Protein 4BHB (pdb70)

Secondary structure (DSSP, 8-state):
--EEEEE--TTSPEEEEEETTEEEEEE--TTS--GGGGGPEE-TTS-HHHHHHHHHHHTT--SS----B---S-HHHHHHHHHHTTS-TT--B-HHHHHHHTT-TT-HHHHHHHHHT-SBTTTS-GGGB--TT-----TTTHHHHHHHHHHHHHT---S-GGGG-

InterPro domains:
  IPR001497 Methylated-DNA-[protein]-cysteine S-methyltransferase, active site [PS00374] (124-130)
  IPR008332 Methylguanine DNA methyltransferase, ribonuclease-like domain [PF02870] (2-71)
  IPR014048 Methylated-DNA-[protein]-cysteine S-methyltransferase, DNA binding [PF01035] (75-154)
  IPR014048 Methylated-DNA-[protein]-cysteine S-methyltransferase, DNA binding [TIGR00589] (74-153)
  IPR014048 Methylated-DNA-[protein]-cysteine S-methyltransferase, DNA binding [cd06445] (76-154)
  IPR023546 Methylated-DNA--protein-cysteine methyltransferase [MF_00772] (6-154)
  IPR036217 Methylated DNA-protein cysteine methyltransferase, DNA binding domain [SSF46767] (73-154)
  IPR036388 Winged helix-like DNA-binding domain superfamily [G3DSA:1.10.10.10] (71-156)
  IPR036631 Methylated DNA-protein cysteine methyltransferase domain superfamily [SSF53155] (2-79)

GO terms:
  GO:0051409 response to nitrosative stress (P, IDA)
  GO:0006307 DNA alkylation repair (P, IDA)
  GO:0005886 plasma membrane (C, HDA)

B-factor: mean 35.21, std 8.62, range [18.85, 71.64]

Foldseek 3Di:
DKAWEWDQAPLAIWIFMDDAQETAAIDRCPPHDDVVVVVHHYDHCHNVQVVVQRVCLRVLNHWADDGHYDYDDDPVLVLLLVLLQVAGQLAAEELQRSCVVSPHHPCSVVSVVSLLVGRYDPNSDSLRYAHPVRQADDPPCRRVSSVSRNVSSNVRDDPDPVVVD

Organism: Mycobacterium tuberculosis (strain ATCC 25618 / H37Rv) (NCBI:txid83332)

Solvent-accessible surface area: 9613 Å² total; per-residue (Å²): 185,26,39,41,52,60,22,126,23,108,24,17,50,1,1,0,0,0,58,49,74,30,1,14,40,0,89,32,10,58,194,68,192,56,73,52,64,122,155,30,70,85,52,116,46,10,13,70,38,8,9,92,31,0,76,21,0,34,65,52,142,27,48,143,47,127,33,106,53,42,31,157,37,82,109,68,34,62,123,0,2,150,4,0,86,75,5,58,17,42,76,64,65,36,35,31,95,0,0,93,93,20,62,27,108,81,21,33,217,42,0,25,136,6,5,51,114,3,20,0,25,2,11,0,3,21,3,15,4,36,28,115,102,50,166,37,78,33,219,61,41,7,66,93,52,37,106,38,9,33,99,40,4,176,84,130,75,82,102,58,125,100,146,142,165

Nearest PDB structures (foldseek):
  4bhb-assembly1_A  TM=1.006E+00  e=3.083E-36  Mycobacterium tuberculosis H37Rv
  4wxd-assembly1_A  TM=1.005E+00  e=5.938E-35  Mycobacterium tuberculosis H37Rv
  4bhc-assembly1_A  TM=1.001E+00  e=7.839E-34  Mycobacterium tuberculosis H37Rv
  4wxc-assembly1_A  TM=9.993E-01  e=8.569E-33  Mycobacterium tuberculosis H37Rv
  4wx9-assembly1_C-4  TM=9.009E-01  e=7.314E-27  Mycobacterium tuberculosis H37Rv

Structure (mmCIF, N/CA/C/O backbone):
data_4BHB
#
_entry.id   4BHB
#
_cell.length_a   59.134
_cell.length_b   81.752
_cell.length_c   38.165
_cell.angle_alpha   90.00
_cell.angle_beta   90.00
_cell.angle_gamma   90.00
#
_symmetry.space_group_name_H-M   'P 21 21 2'
#
loop_
_entity.id
_entity.type
_entity.pdbx_description
1 polymer 'METHYLATED-DNA--PROTEIN-CYSTEINE METHYLTRANSFERASE'
2 non-polymer GLYCEROL
3 water water
#
loop_
_atom_site.group_PDB
_atom_site.id
_atom_site.type_symbol
_atom_site.label_atom_id
_atom_site.label_alt_id
_atom_site.label_comp_id
_atom_site.label_asym_id
_atom_site.label_entity_id
_atom_site.label_seq_id
_atom_site.pdbx_PDB_ins_code
_atom_site.Cartn_x
_atom_site.Cartn_y
_atom_site.Cartn_z
_atom_site.occupancy
_atom_site.B_iso_or_equiv
_atom_site.auth_seq_id
_atom_site.auth_comp_id
_atom_site.auth_asym_id
_atom_site.auth_atom_id
_atom_site.pdbx_PDB_model_num
ATOM 1 N N . MET A 1 1 ? 14.824 20.348 -4.988 1.00 56.00 1 MET A N 1
ATOM 2 C CA . MET A 1 1 ? 14.634 18.914 -4.766 1.00 59.89 1 MET A CA 1
ATOM 3 C C . MET A 1 1 ? 15.738 18.304 -3.890 1.00 58.82 1 MET A C 1
ATOM 4 O O . MET A 1 1 ? 16.915 18.627 -4.067 1.00 62.75 1 MET A O 1
ATOM 9 N N . VAL A 1 2 ? 15.353 17.435 -2.947 1.00 52.15 2 VAL A N 1
ATOM 10 C CA . VAL A 1 2 ? 16.269 16.930 -1.913 1.00 49.46 2 VAL A CA 1
ATOM 11 C C . VAL A 1 2 ? 16.012 15.470 -1.487 1.00 51.25 2 VAL A C 1
ATOM 12 O O . VAL A 1 2 ? 14.883 15.104 -1.140 1.00 52.22 2 VAL A O 1
ATOM 16 N N . HIS A 1 3 ? 17.058 14.641 -1.493 1.00 45.97 3 HIS A N 1
ATOM 17 C CA . HIS A 1 3 ? 16.969 13.305 -0.881 1.00 46.97 3 HIS A CA 1
ATOM 18 C C . HIS A 1 3 ? 17.867 13.145 0.353 1.00 42.62 3 HIS A C 1
ATOM 19 O O . HIS A 1 3 ? 18.755 13.965 0.597 1.00 41.62 3 HIS A O 1
ATOM 26 N N . TYR A 1 4 ? 17.631 12.099 1.137 1.00 40.64 4 TYR A N 1
ATOM 27 C CA . TYR A 1 4 ? 18.360 11.946 2.392 1.00 39.04 4 TYR A CA 1
ATOM 28 C C . TYR A 1 4 ? 18.725 10.514 2.748 1.00 42.91 4 TYR A C 1
ATOM 29 O O . TYR A 1 4 ? 18.104 9.560 2.284 1.00 48.04 4 TYR A O 1
ATOM 38 N N . ARG A 1 5 ? 19.741 10.384 3.592 1.00 40.04 5 ARG A N 1
ATOM 39 C CA . ARG A 1 5 ? 20.204 9.096 4.060 1.00 38.09 5 ARG A CA 1
ATOM 40 C C . ARG A 1 5 ? 20.707 9.250 5.482 1.00 35.33 5 ARG A C 1
ATOM 41 O O . ARG A 1 5 ? 21.366 10.227 5.798 1.00 36.30 5 ARG A O 1
ATOM 49 N N . THR A 1 6 ? 20.383 8.295 6.342 1.00 35.88 6 THR A N 1
ATOM 50 C CA . THR A 1 6 ? 20.813 8.346 7.726 1.00 38.07 6 THR A CA 1
ATOM 51 C C . THR A 1 6 ? 21.762 7.188 8.017 1.00 42.99 6 THR A C 1
ATOM 52 O O . THR A 1 6 ? 21.514 6.056 7.581 1.00 43.76 6 THR A O 1
ATOM 56 N N . ILE A 1 7 ? 22.855 7.471 8.732 1.00 33.50 7 ILE A N 1
ATOM 57 C CA . ILE A 1 7 ? 23.814 6.436 9.098 1.00 35.99 7 ILE A CA 1
ATOM 58 C C . ILE A 1 7 ? 24.086 6.433 10.584 1.00 37.81 7 ILE A C 1
ATOM 59 O O . ILE A 1 7 ? 23.860 7.433 11.258 1.00 35.93 7 ILE A O 1
ATOM 64 N N . ASP A 1 8 ? 24.572 5.307 11.095 1.00 37.20 8 ASP A N 1
ATOM 65 C CA . ASP A 1 8 ? 24.951 5.228 12.499 1.00 39.21 8 ASP A CA 1
ATOM 66 C C . ASP A 1 8 ? 26.294 5.919 12.712 1.00 39.56 8 ASP A C 1
ATOM 67 O O . ASP A 1 8 ? 27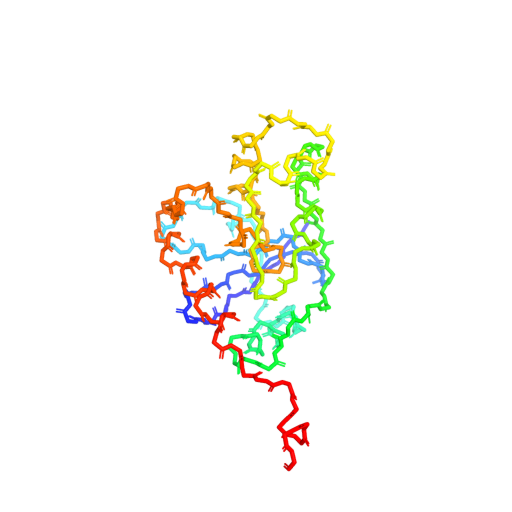.078 6.073 11.778 1.00 39.02 8 ASP A O 1
ATOM 72 N N . SER A 1 9 ? 26.548 6.352 13.939 1.00 3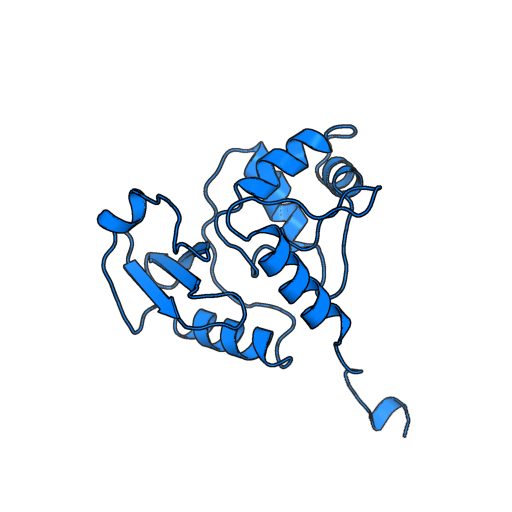7.41 9 SER A N 1
ATOM 73 C CA . SER A 1 9 ? 27.788 7.052 14.245 1.00 33.96 9 SER A CA 1
ATOM 74 C C . SER A 1 9 ? 27.954 7.103 15.745 1.00 36.55 9 SER A C 1
ATOM 75 O O . SER A 1 9 ? 26.966 7.006 16.486 1.00 41.62 9 SER A O 1
ATOM 78 N N . PRO A 1 10 ? 29.198 7.262 16.208 1.00 32.44 10 PRO A N 1
ATOM 79 C CA . PRO A 1 10 ? 29.403 7.311 17.655 1.00 35.92 10 PRO A CA 1
ATOM 80 C C . PRO A 1 10 ? 28.663 8.470 18.332 1.00 34.55 10 PRO A C 1
ATOM 81 O O . PRO A 1 10 ? 28.491 8.422 19.548 1.00 35.29 10 PRO A O 1
ATOM 85 N N . ILE A 1 11 ? 28.238 9.478 17.574 1.00 32.83 11 ILE A N 1
ATOM 86 C CA . ILE A 1 11 ? 27.574 10.641 18.164 1.00 33.85 11 ILE A CA 1
ATOM 87 C C . ILE A 1 11 ? 26.085 10.661 17.871 1.00 37.73 11 ILE A C 1
ATOM 88 O O . ILE A 1 11 ? 25.401 11.640 18.161 1.00 37.12 11 ILE A O 1
ATOM 93 N N . GLY A 1 12 ? 25.580 9.569 17.303 1.00 37.11 12 GLY A N 1
ATOM 94 C CA . GLY A 1 12 ? 24.163 9.455 17.010 1.00 34.46 12 GLY A CA 1
ATOM 95 C C . GLY A 1 12 ? 23.911 9.343 15.525 1.00 34.40 12 GLY A C 1
ATOM 96 O O . GLY A 1 12 ? 24.810 9.600 14.723 1.00 34.29 12 GLY A O 1
ATOM 97 N N . PRO A 1 13 ? 22.687 8.949 15.147 1.00 29.29 13 PRO A N 1
ATOM 98 C CA . PRO A 1 13 ? 22.308 8.886 13.734 1.00 34.14 13 PRO A CA 1
ATOM 99 C C . PRO A 1 13 ? 22.495 10.223 13.011 1.00 33.54 13 PRO A C 1
ATOM 100 O O . PRO A 1 13 ? 21.885 11.232 13.369 1.00 33.59 13 PRO A O 1
ATOM 104 N N . LEU A 1 14 ? 23.340 10.213 11.987 1.00 33.83 14 LEU A N 1
ATOM 105 C CA . LEU A 1 14 ? 23.635 11.406 11.209 1.00 33.55 14 LEU A CA 1
ATOM 106 C C . LEU A 1 14 ? 22.814 11.408 9.938 1.00 31.94 14 LEU A C 1
ATOM 107 O O . LEU A 1 14 ? 22.917 10.486 9.133 1.00 35.04 14 LEU A O 1
ATOM 112 N N . THR A 1 15 ? 22.004 12.440 9.748 1.00 29.20 15 THR A N 1
ATOM 113 C CA . THR A 1 15 ? 21.243 12.571 8.515 1.00 31.32 15 THR A CA 1
ATOM 114 C C . THR A 1 15 ? 21.970 13.430 7.489 1.00 33.54 15 THR A C 1
ATOM 115 O O . THR A 1 15 ? 22.279 14.598 7.724 1.00 33.98 15 THR A O 1
ATOM 119 N N . LEU A 1 16 ? 22.243 12.835 6.338 1.00 32.43 16 LEU A N 1
ATOM 120 C CA . LEU A 1 16 ? 22.857 13.534 5.232 1.00 30.91 16 LEU A CA 1
ATOM 121 C C . LEU A 1 16 ? 21.752 13.785 4.236 1.00 34.20 16 LEU A C 1
ATOM 122 O O . LEU A 1 16 ? 20.990 12.872 3.923 1.00 35.70 16 LEU A O 1
ATOM 127 N N . ALA A 1 17 ? 21.646 15.011 3.746 1.00 31.13 17 ALA A N 1
ATOM 128 C CA . ALA A 1 17 ? 20.607 15.328 2.777 1.00 30.75 17 ALA A CA 1
ATOM 129 C C . ALA A 1 17 ? 21.132 16.322 1.762 1.00 31.96 17 ALA A C 1
ATOM 130 O O . ALA A 1 17 ? 22.122 17.005 2.000 1.00 34.32 17 ALA A O 1
ATOM 132 N N . GLY A 1 18 ? 20.475 16.383 0.611 1.00 40.17 18 GLY A N 1
ATOM 133 C CA . GLY A 1 18 ? 20.911 17.265 -0.454 1.00 33.68 18 GLY A CA 1
ATOM 134 C C . GLY A 1 18 ? 20.355 16.841 -1.795 1.00 43.84 18 GLY A C 1
ATOM 135 O O . GLY A 1 18 ? 19.443 16.014 -1.869 1.00 42.12 18 GLY A O 1
ATOM 136 N N . HIS A 1 19 ? 20.917 17.422 -2.849 1.00 45.76 19 HIS A N 1
ATOM 137 C CA . HIS A 1 19 ? 20.509 17.158 -4.221 1.00 48.04 19 HIS A CA 1
ATOM 138 C C . HIS A 1 19 ? 21.662 16.547 -5.031 1.00 50.64 19 HIS A C 1
ATOM 139 O O . HIS A 1 19 ? 22.752 17.121 -5.133 1.00 46.94 19 HIS A O 1
ATOM 146 N N . GLY A 1 20 ? 21.418 15.375 -5.606 1.00 51.06 20 GLY A N 1
ATOM 147 C CA . GLY A 1 20 ? 22.456 14.682 -6.342 1.00 48.95 20 GLY A CA 1
ATOM 148 C C . GLY A 1 20 ? 23.560 14.203 -5.422 1.00 44.85 20 GLY A C 1
ATOM 149 O O . GLY A 1 20 ? 23.302 13.506 -4.440 1.00 45.99 20 GLY A O 1
ATOM 150 N N . SER A 1 21 ? 24.794 14.580 -5.743 1.00 42.48 21 SER A N 1
ATOM 151 C CA . SER A 1 21 ? 25.950 14.172 -4.952 1.00 45.43 21 SER A CA 1
ATOM 152 C C . SER A 1 21 ? 26.376 15.323 -4.054 1.00 45.78 21 SER A C 1
ATOM 153 O O . SER A 1 21 ? 27.381 15.233 -3.352 1.00 42.48 21 SER A O 1
ATOM 156 N N . VAL A 1 22 ? 25.597 16.400 -4.078 1.00 41.54 22 VAL A N 1
ATOM 157 C CA . VAL A 1 22 ? 25.900 17.591 -3.293 1.00 40.28 22 VAL A CA 1
ATOM 158 C C . VAL A 1 22 ? 25.135 17.634 -1.952 1.00 39.53 22 VAL A C 1
ATOM 159 O O . VAL A 1 22 ? 23.909 17.579 -1.927 1.00 41.30 22 VAL A O 1
ATOM 163 N N . LEU A 1 23 ? 25.881 17.707 -0.848 1.00 37.33 23 LEU A N 1
ATOM 164 C CA . LEU A 1 23 ? 25.316 17.832 0.492 1.00 36.51 23 LEU A CA 1
ATOM 165 C C . LEU A 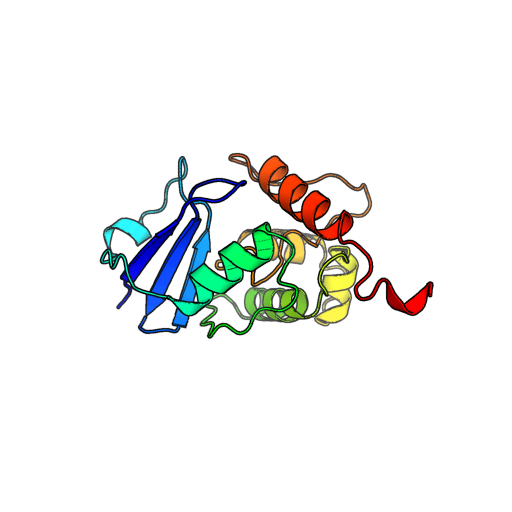1 23 ? 24.803 19.239 0.735 1.00 35.09 23 LEU A C 1
ATOM 166 O O . LEU A 1 23 ? 25.482 20.211 0.409 1.00 35.80 23 LEU A O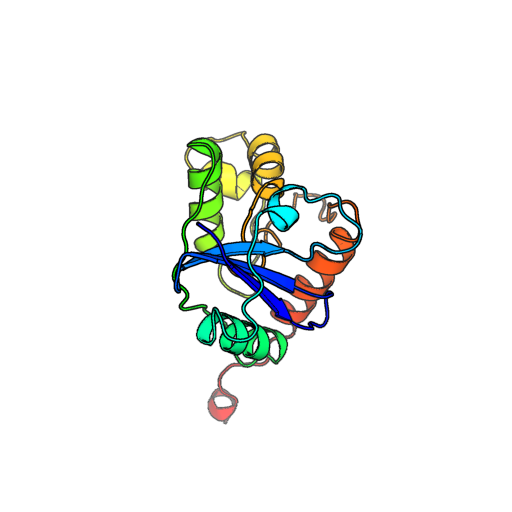 1
ATOM 171 N N . THR A 1 24 ? 23.603 19.333 1.301 1.00 35.46 24 THR A N 1
ATOM 172 C CA . THR A 1 24 ? 23.062 20.600 1.774 1.00 36.62 24 THR A CA 1
ATOM 173 C C . THR A 1 24 ? 22.966 20.571 3.293 1.00 32.35 24 THR A C 1
ATOM 174 O O . THR A 1 24 ? 22.998 21.614 3.942 1.00 34.38 24 THR A O 1
ATOM 178 N N . ASN A 1 25 ? 22.853 19.370 3.849 1.00 35.29 25 ASN A N 1
ATOM 179 C CA . ASN A 1 25 ? 22.624 19.186 5.279 1.00 30.24 25 ASN A CA 1
ATOM 180 C C . ASN A 1 25 ? 23.379 17.985 5.824 1.00 33.54 25 ASN A C 1
ATOM 181 O O . ASN A 1 25 ? 23.520 16.961 5.146 1.00 33.01 25 ASN A O 1
ATOM 186 N N . LEU A 1 26 ? 23.862 18.112 7.054 1.00 29.99 26 LEU A N 1
ATOM 187 C CA . LEU A 1 26 ? 24.411 16.987 7.802 1.00 27.53 26 LEU A CA 1
ATOM 188 C C . LEU A 1 26 ? 24.241 17.282 9.298 1.00 30.35 26 LEU A C 1
ATOM 189 O O . LEU A 1 26 ? 24.943 18.113 9.869 1.00 27.69 26 LEU A O 1
ATOM 194 N N . ARG A 1 27 ? 23.297 16.595 9.932 1.00 28.49 27 ARG A N 1
ATOM 195 C CA . ARG A 1 27 ? 23.018 16.836 11.339 1.00 30.93 27 ARG A CA 1
ATOM 196 C C . ARG A 1 27 ? 22.566 15.584 12.063 1.00 28.82 27 ARG A C 1
ATOM 197 O O . ARG A 1 27 ? 21.987 14.684 11.455 1.00 32.69 27 ARG A O 1
ATOM 205 N N . MET A 1 28 ? 22.853 15.515 13.357 1.00 30.51 28 MET A N 1
ATOM 206 C CA . MET A 1 28 ? 22.215 14.535 14.213 1.00 28.68 28 MET A CA 1
ATOM 207 C C . MET A 1 28 ? 20.817 15.077 14.521 1.00 34.32 28 MET A C 1
ATOM 208 O O . MET A 1 28 ? 20.637 15.876 15.444 1.00 36.83 28 MET A O 1
ATOM 213 N N . LEU A 1 29 ? 19.836 14.642 13.734 1.00 35.35 29 LEU A N 1
ATOM 214 C CA . LEU A 1 29 ? 18.500 15.244 13.702 1.00 31.29 29 LEU A CA 1
ATOM 215 C C . LEU A 1 29 ? 17.531 14.667 14.715 1.00 36.13 29 LEU A C 1
ATOM 216 O O . LEU A 1 29 ? 16.425 15.173 14.869 1.00 39.42 29 LEU A O 1
ATOM 221 N N . GLU A 1 30 ? 17.929 13.600 15.391 1.00 29.94 30 GLU A N 1
ATOM 222 C CA . GLU A 1 30 ? 17.003 12.868 16.247 1.00 37.84 30 GLU A CA 1
ATOM 223 C C . GLU A 1 30 ? 16.694 13.648 17.522 1.00 33.65 30 GLU A C 1
ATOM 224 O O . GLU A 1 30 ? 17.537 14.378 18.032 1.00 34.16 30 GLU A O 1
ATOM 230 N N . GLN A 1 31 ? 15.473 13.501 18.022 1.00 34.66 31 GLN A N 1
ATOM 231 C CA . GLN A 1 31 ? 15.025 14.239 19.208 1.00 28.51 31 GLN A CA 1
ATOM 232 C C . GLN A 1 31 ? 14.986 15.772 19.047 1.00 30.42 31 GLN A C 1
ATOM 233 O O . GLN A 1 31 ? 14.954 16.500 20.043 1.00 29.05 31 GLN A O 1
ATOM 239 N N . THR A 1 32 ? 14.949 16.244 17.801 1.00 27.86 32 THR A N 1
ATOM 240 C CA . THR A 1 32 ? 14.787 17.661 17.486 1.00 29.84 32 THR A CA 1
ATOM 241 C C . THR A 1 32 ? 13.645 17.838 16.495 1.00 33.33 32 THR A C 1
ATOM 242 O O . THR A 1 32 ? 13.266 16.896 15.814 1.00 35.39 32 THR A O 1
ATOM 246 N N . TYR A 1 33 ? 13.091 19.044 16.409 1.00 31.65 33 TYR A N 1
ATOM 247 C CA . TYR A 1 33 ? 12.044 19.325 15.442 1.00 32.66 33 TYR A CA 1
ATOM 248 C C . TYR A 1 33 ? 12.700 19.799 14.158 1.00 36.79 33 TYR A C 1
ATOM 249 O O . TYR A 1 33 ? 13.389 20.815 14.139 1.00 37.70 33 TYR A O 1
ATOM 258 N N . GLU A 1 34 ? 12.513 19.040 13.092 1.00 38.10 34 GLU A N 1
ATOM 259 C CA . GLU A 1 34 ? 13.073 19.402 11.802 1.00 37.76 34 GLU A CA 1
ATOM 260 C C . GLU A 1 34 ? 12.009 19.202 10.728 1.00 41.46 34 GLU A C 1
ATOM 261 O O . GLU A 1 34 ? 11.873 18.105 10.182 1.00 39.86 34 GLU A O 1
ATOM 267 N N . PRO A 1 35 ? 11.237 20.265 10.431 1.00 42.17 35 PRO A N 1
ATOM 268 C CA . PRO A 1 35 ? 10.087 20.164 9.522 1.00 40.72 35 PRO A CA 1
ATOM 269 C C . PRO A 1 35 ? 10.489 19.989 8.057 1.00 45.96 35 PRO A C 1
ATOM 270 O O . PRO A 1 35 ? 9.690 19.503 7.255 1.00 48.57 35 PRO A O 1
ATOM 274 N N . SER A 1 36 ? 11.708 20.380 7.710 1.00 42.27 36 SER A N 1
ATOM 275 C CA . SER A 1 36 ? 12.194 20.163 6.356 1.00 44.88 36 SER A CA 1
ATOM 276 C C . SER A 1 36 ? 12.184 18.678 5.987 1.00 46.32 36 SER A C 1
ATOM 277 O O . SER A 1 36 ? 11.830 18.322 4.868 1.00 50.72 36 SER A O 1
ATOM 280 N N . ARG A 1 37 ? 12.554 17.821 6.936 1.00 44.27 37 ARG A N 1
ATOM 281 C CA . ARG A 1 37 ? 12.761 16.399 6.656 1.00 47.51 37 ARG A CA 1
ATOM 282 C C . ARG A 1 37 ? 11.523 15.688 6.097 1.00 52.26 37 ARG A C 1
ATOM 283 O O . ARG A 1 37 ? 11.641 14.649 5.453 1.00 52.52 37 ARG A O 1
ATOM 291 N N . THR A 1 38 ? 10.342 16.252 6.330 1.00 54.53 38 THR A N 1
ATOM 292 C CA . THR A 1 38 ? 9.103 15.646 5.839 1.00 54.39 38 THR A CA 1
ATOM 293 C C . THR A 1 38 ? 8.962 15.838 4.326 1.00 54.28 38 THR A C 1
ATOM 294 O O . THR A 1 38 ? 8.292 15.057 3.646 1.00 57.70 38 THR A O 1
ATOM 298 N N . HIS A 1 39 ? 9.607 16.879 3.808 1.00 56.71 39 HIS A N 1
ATOM 299 C CA . HIS A 1 39 ? 9.659 17.145 2.371 1.00 54.18 39 HIS A CA 1
ATOM 300 C C . HIS A 1 39 ? 10.763 16.382 1.626 1.00 55.42 39 HIS A C 1
ATOM 301 O O . HIS A 1 39 ? 10.934 16.577 0.423 1.00 55.03 39 HIS A O 1
ATOM 308 N N . TRP A 1 40 ? 11.512 15.532 2.333 1.00 51.18 40 TRP A N 1
ATOM 309 C CA . TRP A 1 40 ? 12.691 14.864 1.761 1.00 49.19 40 TRP A CA 1
ATOM 310 C C . TRP A 1 40 ? 12.438 13.398 1.376 1.00 48.85 40 TRP A C 1
ATOM 311 O O . TRP A 1 40 ? 11.740 12.679 2.097 1.00 48.49 40 TRP A O 1
ATOM 322 N N . THR A 1 41 ? 13.042 12.956 0.267 1.00 47.12 41 THR A N 1
ATOM 323 C CA . THR A 1 41 ? 12.961 11.558 -0.198 1.00 44.88 41 THR A CA 1
ATOM 324 C C . THR A 1 41 ? 14.076 10.660 0.349 1.00 47.49 41 THR A C 1
ATOM 325 O O . THR A 1 41 ? 15.246 10.960 0.159 1.00 45.62 41 THR A O 1
ATOM 329 N N . PRO A 1 42 ? 13.724 9.537 1.004 1.00 40.83 42 PRO A N 1
ATOM 330 C CA . PRO A 1 42 ? 14.790 8.646 1.477 1.00 44.80 42 PRO A CA 1
ATOM 331 C C . PRO A 1 42 ? 15.474 7.953 0.299 1.00 47.11 42 PRO A C 1
ATOM 332 O O . PRO A 1 42 ? 14.806 7.620 -0.678 1.00 49.94 42 PRO A O 1
ATOM 336 N N . ASP A 1 43 ? 16.786 7.748 0.402 1.00 48.25 43 ASP A N 1
ATOM 337 C CA . ASP A 1 43 ? 17.601 7.189 -0.676 1.00 45.32 43 ASP A CA 1
ATOM 338 C C . ASP A 1 43 ? 18.802 6.495 -0.046 1.00 48.50 43 ASP A C 1
ATOM 339 O O . ASP A 1 43 ? 19.885 7.083 0.024 1.00 50.71 43 ASP A O 1
ATOM 344 N N . PRO A 1 44 ? 18.626 5.237 0.397 1.00 49.51 44 PRO A N 1
ATOM 345 C CA . PRO A 1 44 ? 19.618 4.511 1.210 1.00 45.71 44 PRO A CA 1
ATOM 346 C C . PRO A 1 44 ? 20.997 4.364 0.569 1.00 45.07 44 PRO A C 1
ATOM 347 O O . PRO A 1 44 ? 21.886 3.773 1.183 1.00 45.97 44 PRO A O 1
ATOM 351 N N . GLY A 1 45 ? 21.174 4.901 -0.633 1.00 44.60 45 GLY A N 1
ATOM 352 C CA . GLY A 1 45 ? 22.437 4.788 -1.332 1.00 45.33 45 GLY A CA 1
ATOM 353 C C . GLY A 1 45 ? 22.980 6.113 -1.832 1.00 46.32 45 GLY A C 1
ATOM 354 O O . GLY A 1 45 ? 23.974 6.152 -2.564 1.00 45.76 45 GLY A O 1
ATOM 355 N N . ALA A 1 46 ? 22.335 7.205 -1.440 1.00 44.75 46 ALA A N 1
ATOM 356 C CA . ALA A 1 46 ? 22.827 8.530 -1.795 1.00 41.79 46 ALA A CA 1
ATOM 357 C C . ALA A 1 46 ? 24.094 8.845 -1.001 1.00 38.07 46 ALA A C 1
ATOM 358 O O . ALA A 1 46 ? 24.343 8.243 0.051 1.00 41.75 46 ALA A O 1
ATOM 360 N N . PHE A 1 47 ? 24.885 9.775 -1.527 1.00 35.08 47 PHE A N 1
ATOM 361 C CA . PHE A 1 47 ? 26.086 10.271 -0.860 1.00 38.75 47 PHE A CA 1
ATOM 362 C C . PHE A 1 47 ? 26.986 9.133 -0.412 1.00 42.68 47 PHE A C 1
ATOM 363 O O . PHE A 1 47 ? 27.337 9.039 0.762 1.00 40.81 47 PHE A O 1
ATOM 371 N N . SER A 1 48 ? 27.340 8.267 -1.358 1.00 40.71 48 SER A N 1
ATOM 372 C CA . SER A 1 48 ? 28.201 7.120 -1.092 1.00 43.05 48 SER A CA 1
ATOM 373 C C . SER A 1 48 ? 29.563 7.542 -0.567 1.00 38.49 48 SER A C 1
ATOM 374 O O . SER A 1 48 ? 30.112 6.923 0.350 1.00 41.07 48 SER A O 1
ATOM 377 N N . GLY A 1 49 ? 30.111 8.595 -1.158 1.00 40.15 49 GLY A N 1
ATOM 378 C CA . GLY A 1 49 ? 31.432 9.063 -0.789 1.00 41.81 49 GLY A CA 1
ATOM 379 C C . GLY A 1 49 ? 31.444 9.653 0.605 1.00 42.80 49 GLY A C 1
ATOM 380 O O . GLY A 1 49 ? 32.260 9.262 1.446 1.00 42.24 49 GLY A O 1
ATOM 381 N N . ALA A 1 50 ? 30.527 10.587 0.848 1.00 38.07 50 ALA A N 1
ATOM 382 C CA . ALA A 1 50 ? 30.439 11.261 2.132 1.00 37.59 50 ALA A CA 1
ATOM 383 C C . ALA A 1 50 ? 30.284 10.271 3.278 1.00 37.65 50 ALA A C 1
ATOM 384 O O . ALA A 1 50 ? 30.883 10.453 4.329 1.00 37.34 50 ALA A O 1
ATOM 386 N N . VAL A 1 51 ? 29.503 9.215 3.076 1.00 34.02 51 VAL A N 1
ATOM 387 C CA . VAL A 1 51 ? 29.322 8.204 4.112 1.00 36.06 51 VAL A CA 1
ATOM 388 C C . VAL A 1 51 ? 30.625 7.456 4.388 1.00 35.94 51 VAL A C 1
ATOM 389 O O . VAL A 1 51 ? 30.935 7.122 5.537 1.00 33.75 51 VAL A O 1
ATOM 393 N N . ASP A 1 52 ? 31.389 7.187 3.333 1.00 39.17 52 ASP A N 1
ATOM 394 C CA . ASP A 1 52 ? 32.651 6.462 3.490 1.00 38.70 52 ASP A CA 1
ATOM 395 C C . ASP A 1 52 ? 33.635 7.323 4.236 1.00 33.59 52 ASP A C 1
ATOM 396 O O . ASP A 1 52 ? 34.345 6.847 5.117 1.00 34.04 52 ASP A O 1
ATOM 401 N N . GLN A 1 53 ? 33.682 8.592 3.854 1.00 33.98 53 GLN A N 1
ATOM 402 C CA . GLN A 1 53 ? 34.586 9.535 4.492 1.00 34.50 53 GLN A CA 1
ATOM 403 C C . GLN A 1 53 ? 34.210 9.760 5.955 1.00 35.39 53 GLN A C 1
ATOM 404 O O . GLN A 1 53 ? 35.093 9.882 6.818 1.00 35.08 53 GLN A O 1
ATOM 410 N N . LEU A 1 54 ? 32.908 9.798 6.240 1.00 36.80 54 LEU A N 1
ATOM 411 C CA . LEU A 1 54 ? 32.448 9.987 7.614 1.00 29.59 54 LEU A CA 1
ATOM 412 C C . LEU A 1 54 ? 32.847 8.785 8.433 1.00 35.89 54 LEU A C 1
ATOM 413 O O . LEU A 1 54 ? 33.383 8.920 9.528 1.00 32.92 54 LEU A O 1
ATOM 418 N N . ASN A 1 55 ? 32.596 7.598 7.889 1.00 34.50 55 ASN A N 1
ATOM 419 C CA . ASN A 1 55 ? 33.012 6.371 8.549 1.00 34.10 55 ASN A CA 1
ATOM 420 C C . ASN A 1 55 ? 34.514 6.337 8.812 1.00 29.46 55 ASN A C 1
ATOM 421 O O . ASN A 1 55 ? 34.960 5.870 9.861 1.00 35.44 55 ASN A O 1
ATOM 426 N N . ALA A 1 56 ? 35.285 6.850 7.861 1.00 32.36 56 ALA A N 1
ATOM 427 C CA . ALA A 1 56 ? 36.743 6.850 7.971 1.00 34.67 56 ALA A CA 1
ATOM 428 C C . ALA A 1 56 ? 37.192 7.864 9.007 1.00 34.15 56 ALA A C 1
ATOM 429 O O . ALA A 1 56 ? 38.103 7.611 9.788 1.00 34.28 56 ALA A O 1
ATOM 431 N N . TYR A 1 57 ? 36.543 9.022 8.987 1.00 36.05 57 TYR A N 1
ATOM 432 C CA . TYR A 1 57 ? 36.753 10.056 9.993 1.00 30.83 57 TYR A CA 1
ATOM 433 C C . TYR A 1 57 ? 36.620 9.466 11.393 1.00 30.88 57 TYR A C 1
ATOM 434 O O . TYR A 1 57 ? 37.548 9.527 12.188 1.00 30.64 57 TYR A O 1
ATOM 443 N N . PHE A 1 58 ? 35.479 8.853 11.684 1.00 32.07 58 PHE A N 1
ATOM 444 C CA . PHE A 1 58 ? 35.252 8.300 13.014 1.00 31.93 58 PHE A CA 1
ATOM 445 C C . PHE A 1 58 ? 36.217 7.174 13.377 1.00 36.34 58 PHE A C 1
ATOM 446 O O . PHE A 1 58 ? 36.447 6.904 14.556 1.00 31.26 58 PHE A O 1
ATOM 454 N N . ALA A 1 59 ? 36.788 6.537 12.357 1.00 32.12 59 ALA A N 1
ATOM 455 C CA . ALA A 1 59 ? 37.755 5.458 12.564 1.00 39.06 59 ALA A CA 1
ATOM 456 C C . ALA A 1 59 ? 39.215 5.940 12.642 1.00 42.94 59 ALA A C 1
ATOM 457 O O . ALA A 1 59 ? 40.136 5.127 12.727 1.00 43.56 59 ALA A O 1
ATOM 459 N N . GLY A 1 60 ? 39.427 7.254 12.620 1.00 39.45 60 GLY A N 1
ATOM 460 C CA . GLY A 1 60 ? 40.774 7.802 12.704 1.00 37.14 60 GLY A CA 1
ATOM 461 C C . GLY A 1 60 ? 41.520 7.848 11.381 1.00 37.08 60 GLY A C 1
ATOM 462 O O . GLY A 1 60 ? 42.611 8.402 11.295 1.00 40.91 60 GLY A O 1
ATOM 463 N N . GLU A 1 61 ? 40.926 7.274 10.339 1.00 41.66 61 GLU A N 1
ATOM 464 C CA . GLU A 1 61 ? 41.620 7.068 9.067 1.00 39.93 61 GLU A CA 1
ATOM 465 C C . GLU A 1 61 ? 41.442 8.225 8.096 1.00 43.81 61 GLU A C 1
ATOM 466 O O . GLU A 1 61 ? 41.937 8.174 6.966 1.00 42.67 61 GLU A O 1
ATOM 472 N N . LEU A 1 62 ? 40.715 9.259 8.512 1.00 36.65 62 LEU A N 1
ATOM 473 C CA . LEU A 1 62 ? 40.492 10.399 7.634 1.00 31.01 62 LEU A CA 1
ATOM 474 C C . LEU A 1 62 ? 40.630 11.729 8.372 1.00 35.76 62 LEU A C 1
ATOM 475 O O . LEU A 1 62 ? 40.222 11.867 9.526 1.00 33.72 62 LEU A O 1
ATOM 480 N N . THR A 1 63 ? 41.201 12.707 7.685 1.00 35.48 63 THR A N 1
ATOM 481 C CA . THR A 1 63 ? 41.529 13.973 8.306 1.00 28.38 63 THR A CA 1
ATOM 482 C C . THR A 1 63 ? 41.042 15.147 7.476 1.00 34.59 63 THR A C 1
ATOM 483 O O . THR A 1 63 ? 40.711 16.200 8.023 1.00 38.79 63 THR A O 1
ATOM 487 N N . GLU A 1 64 ? 40.978 14.959 6.160 1.00 31.60 64 GLU A N 1
ATOM 488 C CA . GLU A 1 64 ? 40.480 15.983 5.246 1.00 35.96 64 GLU A CA 1
ATOM 489 C C . GLU A 1 64 ? 39.345 15.395 4.423 1.00 37.08 64 GLU A C 1
ATOM 490 O O . GLU A 1 64 ? 39.475 14.293 3.884 1.00 34.40 64 GLU A O 1
ATOM 496 N N . PHE A 1 65 ? 38.223 16.109 4.345 1.00 33.23 65 PHE A N 1
ATOM 497 C CA . PHE A 1 65 ? 37.104 15.687 3.503 1.00 33.12 65 PHE A CA 1
ATOM 498 C C . PHE A 1 65 ? 37.237 16.157 2.057 1.00 35.37 65 PHE A C 1
ATOM 499 O O . PHE A 1 65 ? 37.764 17.228 1.779 1.00 36.66 65 PHE A O 1
ATOM 507 N N . ASP A 1 66 ? 36.753 15.324 1.143 1.00 37.72 66 ASP A N 1
ATOM 508 C CA . ASP A 1 66 ? 36.591 15.702 -0.250 1.00 40.65 66 ASP A CA 1
ATOM 509 C C . ASP A 1 66 ? 35.133 15.408 -0.571 1.00 41.74 66 ASP A C 1
ATOM 510 O O . ASP A 1 66 ? 34.802 14.307 -1.007 1.00 39.82 66 ASP A O 1
ATOM 515 N N . VAL A 1 67 ? 34.257 16.376 -0.287 1.00 40.99 67 VAL A N 1
ATOM 516 C CA . VAL A 1 67 ? 32.816 16.242 -0.527 1.00 40.24 67 VAL A CA 1
ATOM 517 C C . VAL A 1 67 ? 32.261 17.527 -1.163 1.00 37.55 67 VAL A C 1
ATOM 518 O O . VAL A 1 67 ? 32.704 18.626 -0.842 1.00 44.82 67 VAL A O 1
ATOM 524 N N . GLU A 1 68 ? 31.309 17.381 -2.086 1.00 40.38 68 GLU A N 1
ATOM 525 C CA . GLU A 1 68 ? 30.660 18.520 -2.734 1.00 38.76 68 GLU A CA 1
ATOM 526 C C . GLU A 1 68 ? 29.609 19.143 -1.818 1.00 35.76 68 GLU A C 1
ATOM 527 O O . GLU A 1 68 ? 28.681 18.460 -1.400 1.00 37.16 68 GLU A O 1
ATOM 533 N N . LEU A 1 69 ? 29.741 20.433 -1.528 1.00 34.28 69 LEU A N 1
ATOM 534 C CA . LEU A 1 69 ? 28.844 21.104 -0.587 1.00 35.19 69 LEU A CA 1
ATOM 535 C C . LEU A 1 69 ? 28.032 22.221 -1.244 1.00 36.82 69 LEU A C 1
ATOM 536 O O . LEU A 1 69 ? 28.534 22.928 -2.112 1.00 39.85 69 LEU A O 1
ATOM 541 N N . ASP A 1 70 ? 26.788 22.397 -0.809 1.00 36.91 70 ASP A N 1
ATOM 542 C CA . ASP A 1 70 ? 26.000 23.576 -1.186 1.00 36.48 70 ASP A CA 1
ATOM 543 C C . ASP A 1 70 ? 25.458 24.260 0.076 1.00 37.30 70 ASP A C 1
ATOM 544 O O . ASP A 1 70 ? 24.408 23.877 0.609 1.00 35.21 70 ASP A O 1
ATOM 549 N N . LEU A 1 71 ? 26.182 25.273 0.545 1.00 41.67 71 LEU A N 1
ATOM 550 C CA . LEU A 1 71 ? 25.832 25.957 1.792 1.00 39.99 71 LEU A CA 1
ATOM 551 C C . LEU A 1 71 ? 24.869 27.104 1.560 1.00 39.00 71 LEU A C 1
ATOM 552 O O . LEU A 1 71 ? 25.152 28.014 0.792 1.00 44.03 71 LEU A O 1
ATOM 557 N N . ARG A 1 72 ? 23.732 27.065 2.240 1.00 40.98 72 ARG A N 1
ATOM 558 C CA . ARG A 1 72 ? 22.773 28.148 2.126 1.00 40.80 72 ARG A CA 1
ATOM 559 C C . ARG A 1 72 ? 22.579 28.860 3.456 1.00 37.82 72 ARG A C 1
ATOM 560 O O . ARG A 1 72 ? 22.301 28.233 4.482 1.00 35.57 72 ARG A O 1
ATOM 568 N N . GLY A 1 73 ? 22.740 30.177 3.416 1.00 37.52 73 GLY A N 1
ATOM 569 C CA . GLY A 1 73 ? 22.530 31.027 4.571 1.00 34.25 73 GLY A CA 1
ATOM 570 C C . GLY A 1 73 ? 22.858 32.453 4.189 1.00 34.67 73 GLY A C 1
ATOM 571 O O . GLY A 1 73 ? 23.193 32.731 3.033 1.00 36.96 73 GLY A O 1
ATOM 572 N N . THR A 1 74 ? 22.778 33.359 5.159 1.00 32.48 74 THR A N 1
ATOM 573 C CA . THR A 1 74 ? 23.015 34.782 4.930 1.00 32.26 74 THR A CA 1
ATOM 574 C C . THR A 1 74 ? 24.469 35.084 4.565 1.00 33.29 74 THR A C 1
ATOM 575 O O . THR A 1 74 ? 25.322 34.218 4.698 1.00 34.46 74 THR A O 1
ATOM 579 N N . ASP A 1 75 ? 24.749 36.297 4.089 1.00 33.31 75 ASP A N 1
ATOM 580 C CA . ASP A 1 75 ? 26.123 36.678 3.756 1.00 35.08 75 ASP A CA 1
ATOM 581 C C . ASP A 1 75 ? 27.016 36.434 4.960 1.00 32.76 75 ASP A C 1
ATOM 582 O O . ASP A 1 75 ? 28.060 35.804 4.835 1.00 29.80 75 ASP A O 1
ATOM 587 N N . PHE A 1 76 ? 26.588 36.905 6.130 1.00 32.12 76 PHE A N 1
ATOM 588 C CA . PHE A 1 76 ? 27.395 36.756 7.344 1.00 31.20 76 PHE A CA 1
ATOM 589 C C . PHE A 1 76 ? 27.612 35.281 7.712 1.00 31.39 76 PHE A C 1
ATOM 590 O O . PHE A 1 76 ? 28.712 34.897 8.115 1.00 31.67 76 PHE A O 1
ATOM 598 N N . GLN A 1 77 ? 26.581 34.452 7.569 1.00 27.47 77 GLN A N 1
ATOM 599 C CA . GLN A 1 77 ? 26.728 33.025 7.863 1.00 27.16 77 GLN A CA 1
ATOM 600 C C . GLN A 1 77 ? 27.724 32.364 6.914 1.00 30.47 77 GLN A C 1
ATOM 601 O O . GLN A 1 77 ? 28.550 31.568 7.345 1.00 26.71 77 GLN A O 1
ATOM 607 N N . GLN A 1 78 ? 27.649 32.716 5.632 1.00 30.12 78 GLN A N 1
ATOM 608 C CA . GLN A 1 78 ? 28.552 32.151 4.630 1.00 29.34 78 GLN A CA 1
ATOM 609 C C . GLN A 1 78 ? 30.001 32.494 4.929 1.00 28.68 78 GLN A C 1
ATOM 610 O O . GLN A 1 78 ? 30.882 31.653 4.799 1.00 29.96 78 GLN A O 1
ATOM 616 N N . ARG A 1 79 ? 30.253 33.736 5.319 1.00 28.23 79 ARG A N 1
ATOM 617 C CA . ARG A 1 79 ? 31.601 34.158 5.676 1.00 29.30 79 ARG A CA 1
ATOM 618 C C . ARG A 1 79 ? 32.114 33.362 6.857 1.00 29.21 79 ARG A C 1
ATOM 619 O O . ARG A 1 79 ? 33.270 32.954 6.885 1.00 30.68 79 ARG A O 1
ATOM 627 N N . VAL A 1 80 ? 31.253 33.157 7.844 1.00 30.06 80 VAL A N 1
ATOM 628 C CA . VAL A 1 80 ? 31.645 32.392 9.015 1.00 22.71 80 VAL A CA 1
ATOM 629 C C . VAL A 1 80 ? 31.945 30.942 8.669 1.00 29.90 80 VAL A C 1
ATOM 630 O O . VAL A 1 80 ? 32.976 30.398 9.078 1.00 26.83 80 VAL A O 1
ATOM 634 N N . TRP A 1 81 ? 31.049 30.319 7.907 1.00 26.77 81 TRP A N 1
ATOM 635 C CA . TRP A 1 81 ? 31.197 28.920 7.518 1.00 28.34 81 TRP A CA 1
ATOM 636 C C . TRP A 1 81 ? 32.419 28.689 6.607 1.00 28.89 81 TRP A C 1
ATOM 637 O O . TRP A 1 81 ? 33.107 27.669 6.710 1.00 28.79 81 TRP A O 1
ATOM 648 N N . LYS A 1 82 ? 32.679 29.635 5.717 1.00 26.88 82 LYS A N 1
ATOM 649 C CA . LYS A 1 82 ? 33.899 29.608 4.925 1.00 29.05 82 LYS A CA 1
ATOM 650 C C . LYS A 1 82 ? 35.146 29.598 5.816 1.00 32.05 82 LYS A C 1
ATOM 651 O O . LYS A 1 82 ? 36.084 28.839 5.575 1.00 29.81 82 LYS A O 1
ATOM 657 N N . ALA A 1 83 ? 35.153 30.430 6.852 1.00 28.36 83 ALA A N 1
ATOM 658 C CA . ALA A 1 83 ? 36.288 30.493 7.773 1.00 26.93 83 ALA A CA 1
ATOM 659 C C . ALA A 1 83 ? 36.408 29.228 8.603 1.00 26.21 83 ALA A C 1
ATOM 660 O O . ALA A 1 83 ? 37.515 28.769 8.893 1.00 25.94 83 ALA A O 1
ATOM 662 N N . LEU A 1 84 ? 35.269 28.664 8.987 1.00 26.12 84 LEU A N 1
ATOM 663 C CA . LEU A 1 84 ? 35.241 27.383 9.668 1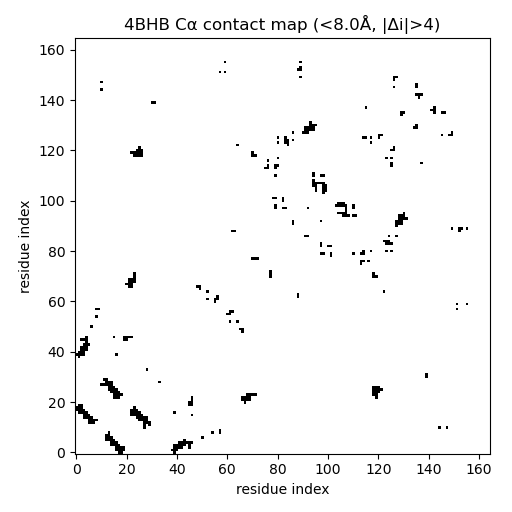.00 23.20 84 LEU A CA 1
ATOM 664 C C . LEU A 1 84 ? 36.001 26.327 8.874 1.00 25.98 84 LEU A C 1
ATOM 665 O O . LEU A 1 84 ? 36.772 25.563 9.421 1.00 24.85 84 LEU A O 1
ATOM 670 N N . LEU A 1 85 ? 35.771 26.302 7.573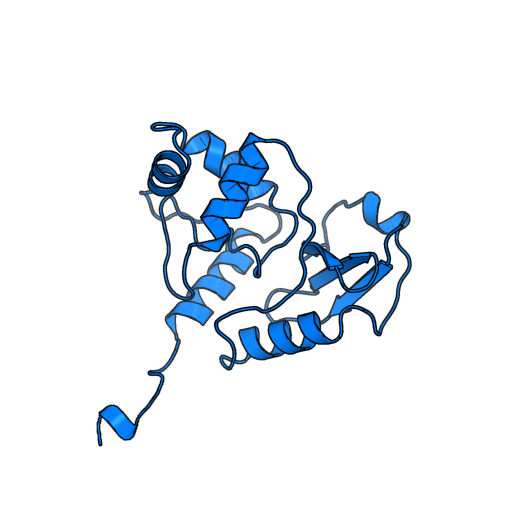 1.00 25.39 85 LEU A N 1
ATOM 671 C CA . LEU A 1 85 ? 36.454 25.357 6.688 1.00 27.73 85 LEU A CA 1
ATOM 672 C C . LEU A 1 85 ? 37.988 25.482 6.647 1.00 32.20 85 LEU A C 1
ATOM 673 O O . LEU A 1 85 ? 38.658 24.616 6.087 1.00 35.73 85 LEU A O 1
ATOM 678 N N . THR A 1 86 ? 38.539 26.547 7.225 1.00 29.28 86 THR A N 1
ATOM 679 C CA . THR A 1 86 ? 39.982 26.767 7.216 1.00 28.26 86 THR A CA 1
ATOM 680 C C . THR A 1 86 ? 40.629 26.247 8.488 1.00 30.31 86 THR A C 1
ATOM 681 O O . THR A 1 86 ? 41.850 26.328 8.639 1.00 29.66 86 THR A O 1
ATOM 685 N N . ILE A 1 87 ? 39.812 25.740 9.412 1.00 27.15 87 ILE A N 1
ATOM 686 C CA . ILE A 1 87 ? 40.322 25.196 10.672 1.00 26.62 87 ILE A CA 1
ATOM 687 C C . ILE A 1 87 ? 40.742 23.728 10.532 1.00 26.21 87 ILE A C 1
ATOM 688 O O . ILE A 1 87 ? 39.916 22.855 10.308 1.00 29.93 87 ILE A O 1
ATOM 693 N N . PRO A 1 88 ? 42.043 23.447 10.672 1.00 28.99 88 PRO A N 1
ATOM 694 C CA . PRO A 1 88 ? 42.518 22.080 10.443 1.00 28.98 88 PRO A CA 1
ATOM 695 C C . PRO A 1 88 ? 42.053 21.095 11.508 1.00 27.36 88 PRO A C 1
ATOM 696 O O . PRO A 1 88 ? 41.772 21.473 12.642 1.00 26.37 88 PRO A O 1
ATOM 700 N N . TYR A 1 89 ? 41.973 19.829 11.124 1.00 27.36 89 TYR A N 1
ATOM 701 C CA . TYR A 1 89 ? 41.695 18.735 12.039 1.00 22.66 89 TYR A CA 1
ATOM 702 C C . TYR A 1 89 ? 42.621 18.804 13.247 1.00 28.95 89 TYR A C 1
ATOM 703 O O . TYR A 1 89 ? 43.820 19.077 13.101 1.00 26.95 89 TYR A O 1
ATOM 712 N N . GLY A 1 90 ? 42.059 18.555 14.429 1.00 28.37 90 GLY A N 1
ATOM 713 C CA . GLY A 1 90 ? 42.811 18.592 15.678 1.00 27.16 90 GLY A CA 1
ATOM 714 C C . GLY A 1 90 ? 43.140 19.964 16.243 1.00 30.09 90 GLY A C 1
ATOM 715 O O . GLY A 1 90 ? 43.748 20.061 17.313 1.00 27.87 90 GLY A O 1
ATOM 716 N N . GLU A 1 91 ? 42.761 21.024 15.531 1.00 27.22 91 GLU A N 1
ATOM 717 C CA . GLU A 1 91 ? 42.976 22.378 16.019 1.00 25.64 91 GLU A CA 1
A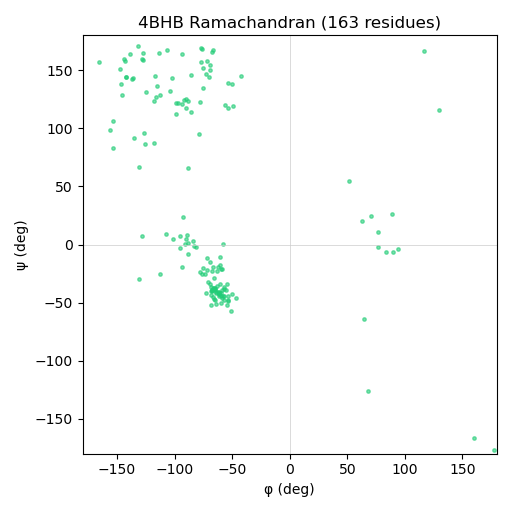TOM 718 C C . GLU A 1 91 ? 41.659 23.003 16.480 1.00 27.58 91 GLU A C 1
ATOM 719 O O . GLU A 1 91 ? 40.572 22.465 16.244 1.00 23.11 91 GLU A O 1
ATOM 725 N N . THR A 1 92 ? 41.756 24.118 17.183 1.00 24.31 92 THR A N 1
ATOM 726 C CA . THR A 1 92 ? 40.571 24.894 17.508 1.00 22.41 92 THR A CA 1
ATOM 727 C C . THR A 1 92 ? 40.842 26.358 17.177 1.00 25.42 92 THR A C 1
ATOM 728 O O . THR A 1 92 ? 41.968 26.719 16.853 1.00 29.61 92 THR A O 1
ATOM 732 N N . ARG A 1 93 ? 39.801 27.189 17.232 1.00 24.46 93 ARG A N 1
ATOM 733 C CA . ARG A 1 93 ? 39.934 28.648 17.161 1.00 22.98 93 ARG A CA 1
ATOM 734 C C . ARG A 1 93 ? 38.961 29.225 18.182 1.00 22.11 93 ARG A C 1
ATOM 735 O O . ARG A 1 93 ? 38.063 28.526 18.654 1.00 24.54 93 ARG A O 1
ATOM 743 N N . SER A 1 94 ? 39.121 30.496 18.538 1.00 25.09 94 SER A N 1
ATOM 744 C CA . SER A 1 94 ? 38.128 31.123 19.404 1.00 24.30 94 SER A CA 1
ATOM 745 C C . SER A 1 94 ? 37.115 31.810 18.507 1.00 21.40 94 SER A C 1
ATOM 746 O O . SER A 1 94 ? 37.412 32.039 17.343 1.00 23.81 94 SER A O 1
ATOM 749 N N . TYR A 1 95 ? 35.948 32.173 19.038 1.00 21.23 95 TYR A N 1
ATOM 750 C CA . TYR A 1 95 ? 34.999 32.974 18.258 1.00 22.15 95 TYR A CA 1
ATOM 751 C C . TYR A 1 95 ? 35.603 34.325 17.853 1.00 25.24 95 TYR A C 1
ATOM 752 O O . TYR A 1 95 ? 35.326 34.843 16.767 1.00 23.36 95 TYR A O 1
ATOM 761 N N . GLY A 1 96 ? 36.443 34.884 18.722 1.00 21.56 96 GLY A N 1
ATOM 762 C CA . GLY A 1 96 ? 37.049 36.176 18.450 1.00 21.31 96 GLY A CA 1
ATOM 763 C C . GLY A 1 96 ? 38.029 36.087 17.301 1.00 24.73 96 GLY A C 1
ATOM 764 O O . GLY A 1 96 ? 38.115 36.987 16.467 1.00 26.40 96 GLY A O 1
ATOM 765 N N . GLU A 1 97 ? 38.782 34.996 17.266 1.00 23.73 97 GLU A N 1
ATOM 766 C CA . GLU A 1 97 ? 39.718 34.756 16.186 1.00 25.86 97 GLU A CA 1
ATOM 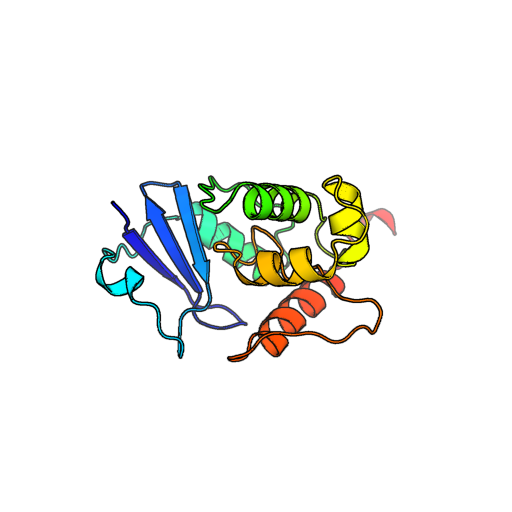767 C C . GLU A 1 97 ? 38.972 34.667 14.875 1.00 22.72 97 GLU A C 1
ATOM 768 O O . GLU A 1 97 ? 39.399 35.248 13.876 1.00 27.44 97 GLU A O 1
ATOM 774 N N . ILE A 1 98 ? 37.850 33.951 14.875 1.00 20.65 98 ILE A N 1
ATOM 775 C CA . ILE A 1 98 ? 37.054 33.830 13.665 1.00 20.36 98 ILE A CA 1
ATOM 776 C C . ILE A 1 98 ? 36.465 35.171 13.218 1.00 25.51 98 ILE A C 1
ATOM 777 O O . ILE A 1 98 ? 36.427 35.474 12.018 1.00 27.80 98 ILE A O 1
ATOM 782 N N . ALA A 1 99 ? 36.026 35.987 14.171 1.00 22.62 99 ALA A N 1
ATOM 783 C CA . ALA A 1 99 ? 35.499 37.307 13.840 1.00 20.63 99 ALA A CA 1
ATOM 784 C C . ALA A 1 99 ? 36.586 38.183 13.208 1.00 25.99 99 ALA A C 1
ATOM 785 O O . ALA A 1 99 ? 36.313 38.974 12.296 1.00 29.75 99 ALA A O 1
ATOM 787 N N . ASP A 1 100 ? 37.823 38.029 13.679 1.00 26.38 100 ASP A N 1
ATOM 788 C CA . ASP A 1 100 ? 38.946 38.782 13.123 1.00 29.00 100 ASP A CA 1
ATOM 789 C C . ASP A 1 100 ? 39.211 38.332 11.698 1.00 27.97 100 ASP A C 1
ATOM 790 O O . ASP A 1 100 ? 39.493 39.146 10.811 1.00 31.07 100 ASP A O 1
ATOM 795 N N . GLN A 1 101 ? 39.104 37.024 11.489 1.00 25.20 101 GLN A N 1
ATOM 796 C CA . GLN A 1 101 ? 39.457 36.414 10.223 1.00 27.67 101 GLN A CA 1
ATOM 797 C C . GLN A 1 101 ? 38.513 36.854 9.120 1.00 31.58 101 GLN A C 1
ATOM 798 O O . GLN A 1 101 ? 38.948 37.060 7.984 1.00 32.68 101 GLN A O 1
ATOM 804 N N . ILE A 1 102 ? 37.230 37.004 9.448 1.00 28.58 102 ILE A N 1
ATOM 805 C CA . ILE A 1 102 ? 36.221 37.356 8.440 1.00 27.77 102 ILE A CA 1
ATOM 806 C C . ILE A 1 102 ? 36.055 38.858 8.256 1.00 28.55 102 ILE A C 1
ATOM 807 O O . ILE A 1 102 ? 35.209 39.298 7.473 1.00 34.53 102 ILE A O 1
ATOM 812 N N . GLY A 1 103 ? 36.845 39.637 8.988 1.00 26.14 103 GLY A N 1
ATOM 813 C CA . GLY A 1 103 ? 36.882 41.077 8.816 1.00 31.51 103 GLY A CA 1
ATOM 814 C C . GLY A 1 103 ? 35.873 41.816 9.658 1.00 28.27 103 GLY A C 1
ATOM 815 O O . GLY A 1 103 ? 35.439 42.916 9.319 1.00 31.97 103 GLY A O 1
ATOM 816 N N . ALA A 1 104 ? 35.490 41.205 10.766 1.00 26.69 104 ALA A N 1
ATOM 817 C CA . ALA A 1 104 ? 34.517 41.815 11.656 1.00 26.14 104 ALA A CA 1
ATOM 818 C C . ALA A 1 104 ? 34.988 41.787 13.109 1.00 26.93 104 ALA A C 1
ATOM 819 O O . ALA A 1 104 ? 34.386 41.105 13.936 1.00 28.39 104 ALA A O 1
ATOM 821 N N . PRO A 1 105 ? 36.059 42.529 13.421 1.00 29.63 105 PRO A N 1
ATOM 822 C CA . PRO A 1 105 ? 36.614 42.511 14.780 1.00 25.33 105 PRO A CA 1
ATOM 823 C C . PRO A 1 105 ? 35.535 42.829 15.805 1.00 24.03 105 PRO A C 1
ATOM 824 O O . PRO A 1 105 ? 34.674 43.662 15.537 1.00 25.23 105 PRO A O 1
ATOM 828 N N . GLY A 1 106 ? 35.526 42.116 16.928 1.00 23.81 106 GLY A N 1
ATOM 829 C CA . GLY A 1 106 ? 34.510 42.338 17.943 1.00 23.34 106 GLY A CA 1
ATOM 830 C C . GLY A 1 106 ? 33.247 41.499 17.795 1.00 23.19 106 GLY A C 1
ATOM 831 O O . GLY A 1 106 ? 32.386 41.505 18.671 1.00 22.40 106 GLY A O 1
ATOM 832 N N . ALA A 1 107 ? 33.131 40.757 16.694 1.00 26.96 107 ALA A N 1
ATOM 833 C CA . ALA A 1 107 ? 31.887 40.050 16.402 1.00 22.17 107 ALA A CA 1
ATOM 834 C C . ALA A 1 107 ? 31.821 38.619 16.902 1.00 27.53 107 ALA A C 1
ATOM 835 O O . ALA A 1 107 ? 31.029 37.832 16.373 1.00 26.68 107 ALA A O 1
ATOM 837 N N . ALA A 1 108 ? 32.613 38.304 17.928 1.00 25.60 108 ALA A N 1
ATOM 838 C CA . ALA A 1 108 ? 32.640 36.961 18.526 1.00 23.26 108 ALA A CA 1
ATOM 839 C C . ALA A 1 108 ? 31.244 36.372 18.803 1.00 24.94 108 ALA A C 1
ATOM 840 O O . ALA A 1 108 ? 30.974 35.204 18.521 1.00 22.60 108 ALA A O 1
ATOM 842 N N . ARG A 1 109 ? 30.365 37.168 19.390 1.00 20.51 109 ARG A N 1
ATOM 843 C CA . ARG A 1 109 ? 29.050 36.669 19.727 1.00 21.96 109 ARG A CA 1
ATOM 844 C C . ARG A 1 109 ? 28.195 36.392 18.497 1.00 21.46 109 ARG A C 1
ATOM 845 O O . ARG A 1 109 ? 27.392 35.453 18.478 1.00 23.08 109 ARG A O 1
ATOM 853 N N . ALA A 1 110 ? 28.368 37.205 17.460 1.00 24.19 110 ALA A N 1
ATOM 854 C CA . ALA A 1 110 ? 27.651 36.980 16.216 1.00 20.92 110 ALA A CA 1
ATOM 855 C C . ALA A 1 110 ? 28.145 35.698 15.565 1.00 21.44 110 ALA A C 1
ATOM 856 O O . ALA A 1 110 ? 27.353 34.934 15.012 1.00 22.56 110 ALA A O 1
ATOM 858 N N . VAL A 1 111 ? 29.451 35.462 15.631 1.00 23.74 111 VAL A N 1
ATOM 859 C CA . VAL A 1 111 ? 30.025 34.235 15.084 1.00 19.27 111 VAL A CA 1
ATOM 860 C C . VAL A 1 111 ? 29.437 33.029 15.826 1.00 21.69 111 VAL A C 1
ATOM 861 O O . VAL A 1 111 ? 29.105 32.010 15.217 1.00 23.21 111 VAL A O 1
ATOM 865 N N . GLY A 1 112 ? 29.302 33.155 17.144 1.00 24.06 112 GLY A N 1
ATOM 866 C CA . GLY A 1 112 ? 28.689 32.107 17.943 1.00 18.85 112 GLY A CA 1
ATOM 867 C C . GLY A 1 112 ? 27.284 31.787 17.473 1.00 24.18 112 GLY A C 1
ATOM 868 O O . GLY A 1 112 ? 26.897 30.628 17.369 1.00 22.47 112 GLY A O 1
ATOM 869 N N . LEU A 1 113 ? 26.503 32.820 17.196 1.00 20.86 113 LEU A N 1
ATOM 870 C CA . LEU A 1 113 ? 25.140 32.591 16.728 1.00 25.05 113 LEU A CA 1
ATOM 871 C C . LEU A 1 113 ? 25.123 31.943 15.350 1.00 24.05 113 LEU A C 1
ATOM 872 O O . LEU A 1 113 ? 24.392 30.976 15.132 1.00 25.80 113 LEU A O 1
ATOM 877 N N . ALA A 1 114 ? 25.950 32.449 14.434 1.00 26.24 114 ALA A N 1
ATOM 878 C CA . ALA A 1 114 ? 26.034 31.902 13.069 1.00 24.01 114 ALA A CA 1
ATOM 879 C C . ALA A 1 114 ? 26.563 30.478 13.052 1.00 28.25 114 ALA A C 1
ATOM 880 O O . ALA A 1 114 ? 26.117 29.648 12.248 1.00 27.72 114 ALA A O 1
ATOM 882 N N . ASN A 1 115 ? 27.538 30.208 13.918 1.00 27.00 115 ASN A N 1
ATOM 883 C CA . ASN A 1 115 ? 28.109 28.873 14.078 1.00 28.94 115 ASN A CA 1
ATOM 884 C C . ASN A 1 115 ? 27.008 27.878 14.433 1.00 28.36 115 ASN A C 1
ATOM 885 O O . ASN A 1 115 ? 27.004 26.735 13.973 1.00 28.37 115 ASN A O 1
ATOM 890 N N . GLY A 1 116 ? 26.047 28.335 15.236 1.00 26.95 116 GLY A N 1
ATOM 891 C CA . GLY A 1 116 ? 24.963 27.496 15.695 1.00 25.72 116 GLY A CA 1
ATOM 892 C C . GLY A 1 116 ? 24.027 27.095 14.573 1.00 30.79 116 GLY A C 1
ATOM 893 O O . GLY A 1 116 ? 23.331 26.094 14.668 1.00 31.42 116 GLY A O 1
ATOM 894 N N . HIS A 1 117 ? 24.016 27.872 13.501 1.00 24.79 117 HIS A N 1
ATOM 895 C CA . HIS A 1 117 ? 23.144 27.579 12.372 1.00 26.71 117 HIS A CA 1
ATOM 896 C C . HIS A 1 117 ? 23.813 26.774 11.254 1.00 29.98 117 HIS A C 1
ATOM 897 O O . HIS A 1 117 ? 23.209 26.569 10.205 1.00 25.03 117 HIS A O 1
ATOM 904 N N . ASN A 1 118 ? 25.038 26.311 11.483 1.00 27.51 118 ASN A N 1
ATOM 905 C CA . ASN A 1 118 ? 25.759 25.509 10.493 1.00 24.54 118 ASN A CA 1
ATOM 906 C C . ASN A 1 118 ? 24.934 24.301 10.045 1.00 22.68 118 ASN A C 1
ATOM 907 O O . ASN A 1 118 ? 24.638 23.429 10.851 1.00 27.95 118 ASN A O 1
ATOM 912 N N . PRO A 1 119 ? 24.576 24.238 8.754 1.00 25.10 119 PRO A N 1
ATOM 913 C CA . PRO A 1 119 ? 23.710 23.160 8.268 1.00 25.34 119 PRO A CA 1
ATOM 914 C C . PRO A 1 119 ? 24.443 21.836 8.059 1.00 26.23 119 PRO A C 1
ATOM 915 O O . PRO A 1 119 ? 23.824 20.763 8.093 1.00 27.31 119 PRO A O 1
ATOM 919 N N . ILE A 1 120 ? 25.757 21.915 7.864 1.00 26.90 120 ILE A N 1
ATOM 920 C CA . ILE A 1 120 ? 26.565 20.731 7.587 1.00 24.59 120 ILE A CA 1
ATOM 921 C C . ILE A 1 120 ? 27.636 20.475 8.663 1.00 25.76 120 ILE A C 1
ATOM 922 O O . ILE A 1 120 ? 28.781 20.900 8.519 1.00 24.46 120 ILE A O 1
ATOM 927 N N . ALA A 1 121 ? 27.267 19.756 9.724 1.00 21.64 121 ALA A N 1
ATOM 928 C CA . ALA A 1 121 ? 28.183 19.501 10.836 1.00 24.25 121 ALA A CA 1
ATOM 929 C C . ALA A 1 121 ? 29.340 18.596 10.443 1.00 28.18 121 ALA A C 1
ATOM 930 O O . ALA A 1 121 ? 29.280 17.929 9.419 1.00 24.89 121 ALA A O 1
ATOM 932 N N . ILE A 1 122 ? 30.363 18.560 11.300 1.00 26.01 122 ILE A N 1
ATOM 933 C CA . ILE A 1 122 ? 31.602 17.804 11.090 1.00 26.69 122 ILE A CA 1
ATOM 934 C C . ILE A 1 122 ? 32.434 18.282 9.904 1.00 26.63 122 ILE A C 1
ATOM 935 O O . ILE A 1 122 ? 33.565 18.744 10.080 1.00 29.65 122 ILE A O 1
ATOM 940 N N . ILE A 1 123 ? 31.884 18.166 8.698 1.00 26.91 123 ILE A N 1
ATOM 941 C CA . ILE A 1 123 ? 32.591 18.568 7.490 1.00 25.82 123 ILE A CA 1
ATOM 942 C C . ILE A 1 123 ? 32.875 20.059 7.459 1.00 25.69 123 ILE A C 1
ATOM 943 O O . ILE A 1 123 ? 33.957 20.468 7.060 1.00 28.02 123 ILE A O 1
ATOM 948 N N . VAL A 1 124 ? 31.910 20.865 7.885 1.00 24.98 124 VAL A N 1
ATOM 949 C CA . VAL A 1 124 ? 32.150 22.271 8.204 1.00 24.19 124 VAL A CA 1
ATOM 950 C C . VAL A 1 124 ? 32.281 22.248 9.721 1.00 24.89 124 VAL A C 1
ATOM 951 O O . VAL A 1 124 ? 31.304 21.950 10.421 1.00 23.85 124 VAL A O 1
ATOM 955 N N . PRO A 1 125 ? 33.488 22.519 10.244 1.00 24.28 125 PRO A N 1
ATOM 956 C CA . PRO A 1 125 ? 33.765 22.073 11.618 1.00 21.96 125 PRO A CA 1
ATOM 957 C C . PRO A 1 125 ? 33.373 23.037 12.734 1.00 26.29 125 PRO A C 1
ATOM 958 O O . PRO A 1 125 ? 34.262 23.506 13.464 1.00 23.18 125 PRO A O 1
ATOM 962 N N . CYS A 1 126 ? 32.079 23.288 12.896 1.00 26.95 126 CYS A N 1
ATOM 963 C CA . CYS A 1 126 ? 31.611 24.201 13.930 1.00 24.51 126 CYS A CA 1
ATOM 964 C C . CYS A 1 126 ? 32.018 23.760 15.338 1.00 25.57 126 CYS A C 1
ATOM 965 O O . CYS A 1 126 ? 32.012 24.570 16.274 1.00 28.15 126 CYS A O 1
ATOM 968 N N . HIS A 1 127 ? 32.328 22.478 15.507 1.00 20.57 127 HIS A N 1
ATOM 969 C CA . HIS A 1 127 ? 32.803 21.994 16.803 1.00 20.58 127 HIS A CA 1
ATOM 970 C C . HIS A 1 127 ? 34.199 22.491 17.203 1.00 23.59 127 HIS A C 1
ATOM 971 O O . HIS A 1 127 ? 34.577 22.364 18.365 1.00 24.94 127 HIS A O 1
ATOM 978 N N . ARG A 1 128 ? 34.971 23.036 16.264 1.00 22.97 128 ARG A N 1
ATOM 979 C CA . ARG A 1 128 ? 36.350 23.423 16.567 1.00 19.10 128 ARG A CA 1
ATOM 980 C C . ARG A 1 128 ? 36.446 24.850 17.093 1.00 22.92 128 ARG A C 1
ATOM 981 O O . ARG A 1 128 ? 37.541 25.372 17.238 1.00 23.16 128 ARG A O 1
ATOM 989 N N . VAL A 1 129 ? 35.308 25.486 17.376 1.00 21.65 129 VAL A N 1
ATOM 990 C CA . VAL A 1 129 ? 35.333 26.866 17.869 1.00 23.63 129 VAL A CA 1
ATOM 991 C C . VAL A 1 129 ? 34.856 26.910 19.304 1.00 22.73 129 VAL A C 1
ATOM 992 O O . VAL A 1 129 ? 33.819 26.341 19.628 1.00 26.49 129 VAL A O 1
ATOM 996 N N . ILE A 1 130 ? 35.646 27.552 20.167 1.00 25.32 130 ILE A N 1
ATOM 997 C CA . ILE A 1 130 ? 35.359 27.580 21.594 1.00 27.31 130 ILE A CA 1
ATOM 998 C C . ILE A 1 130 ? 35.716 28.937 22.174 1.00 27.82 130 ILE A C 1
ATOM 999 O O . ILE A 1 130 ? 36.688 29.565 21.766 1.00 25.84 130 ILE A O 1
ATOM 1004 N N . GLY A 1 131 ? 34.926 29.395 23.133 1.00 26.40 131 GLY A N 1
ATOM 1005 C CA . GLY A 1 131 ? 35.178 30.694 23.727 1.00 24.80 131 GLY A CA 1
ATOM 1006 C C . GLY A 1 131 ? 36.337 30.671 24.705 1.00 32.86 131 GLY A C 1
ATOM 1007 O O . GLY A 1 131 ? 36.817 29.610 25.090 1.00 28.99 131 GLY A O 1
ATOM 1008 N N . ALA A 1 132 ? 36.780 31.858 25.110 1.00 31.40 132 ALA A N 1
ATOM 1009 C CA . ALA A 1 132 ? 37.950 32.001 25.963 1.00 33.52 132 ALA A CA 1
ATOM 1010 C C . ALA A 1 132 ? 37.861 31.189 27.254 1.00 32.93 132 ALA A C 1
ATOM 1011 O O . ALA A 1 132 ? 38.867 30.674 27.754 1.00 40.24 132 ALA A O 1
ATOM 1013 N N . SER A 1 133 ? 36.664 31.060 27.800 1.00 33.27 133 SER A N 1
ATOM 1014 C CA . SER A 1 133 ? 36.530 30.410 29.094 1.00 38.20 133 SER A CA 1
ATOM 1015 C C . SER A 1 133 ? 36.483 28.884 28.978 1.00 40.65 133 SER A C 1
ATOM 1016 O O . SER A 1 133 ? 36.382 28.188 29.982 1.00 43.03 133 SER A O 1
ATOM 1019 N N . GLY A 1 134 ? 36.544 28.379 27.748 1.00 37.13 134 GLY A N 1
ATOM 1020 C CA . GLY A 1 134 ? 36.620 26.947 27.500 1.00 36.83 134 GLY A CA 1
ATOM 1021 C C . GLY A 1 134 ? 35.355 26.110 27.650 1.00 32.54 134 GLY A C 1
ATOM 1022 O O . GLY A 1 134 ? 35.426 24.884 27.635 1.00 40.55 134 GLY A O 1
ATOM 1023 N N . LYS A 1 135 ? 34.192 26.739 27.788 1.00 33.76 135 LYS A N 1
ATOM 1024 C CA . LYS A 1 135 ? 32.961 25.980 28.000 1.00 34.99 135 LYS A CA 1
ATOM 1025 C C . LYS A 1 135 ? 32.228 25.647 26.697 1.00 36.99 135 LYS A C 1
ATOM 1026 O O . LYS A 1 135 ? 31.912 26.538 25.912 1.00 35.58 135 LYS A O 1
ATOM 1032 N N . LEU A 1 136 ? 31.958 24.366 26.464 1.00 34.11 136 LEU A N 1
ATOM 1033 C CA . LEU A 1 136 ? 31.171 23.968 25.299 1.00 32.84 136 LEU A CA 1
ATOM 1034 C C . LEU A 1 136 ? 29.712 24.397 25.419 1.00 34.28 136 LEU A C 1
ATOM 1035 O O . LEU A 1 136 ? 29.159 24.484 26.521 1.00 35.29 136 LEU A O 1
ATOM 1040 N N . THR A 1 137 ? 29.079 24.648 24.274 1.00 34.69 137 THR A N 1
ATOM 1041 C CA . THR A 1 137 ? 27.669 25.033 24.247 1.00 32.95 137 THR A CA 1
ATOM 1042 C C . THR A 1 137 ? 26.881 24.130 23.303 1.00 35.01 137 THR A C 1
ATOM 1043 O O . THR A 1 137 ? 27.467 23.414 22.491 1.00 34.34 137 THR A O 1
ATOM 1047 N N . GLY A 1 138 ? 25.556 24.167 23.410 1.00 35.97 138 GLY A N 1
ATOM 1048 C CA . GLY A 1 138 ? 24.698 23.422 22.503 1.00 35.28 138 GLY A CA 1
ATOM 1049 C C . GLY A 1 138 ? 23.641 22.579 23.196 1.00 38.60 138 GLY A C 1
ATOM 1050 O O . GLY A 1 138 ? 23.969 21.634 23.925 1.00 40.69 138 GLY A O 1
ATOM 1051 N N . TYR A 1 139 ? 22.371 22.915 22.968 1.00 39.79 139 TYR A N 1
ATOM 1052 C CA . TYR A 1 139 ? 21.263 22.162 23.568 1.00 41.14 139 TYR A CA 1
ATOM 1053 C C . TYR A 1 139 ? 21.036 20.858 22.821 1.00 41.12 139 TYR A C 1
ATOM 1054 O O . TYR A 1 139 ? 21.579 20.652 21.734 1.00 36.26 139 TYR A O 1
ATOM 1063 N N . GLY A 1 140 ? 20.207 19.991 23.400 1.00 39.88 140 GLY A N 1
ATOM 1064 C CA . GLY A 1 140 ? 19.825 18.740 22.766 1.00 41.94 140 GLY A CA 1
ATOM 1065 C C . GLY A 1 140 ? 20.923 17.697 22.671 1.00 42.70 140 GLY A C 1
ATOM 1066 O O . GLY A 1 140 ? 20.872 16.821 21.806 1.00 42.37 140 GLY A O 1
ATOM 1067 N N . GLY A 1 141 ? 21.909 17.774 23.559 1.00 37.16 141 GLY A N 1
ATOM 1068 C CA . GLY A 1 141 ? 23.041 16.867 23.504 1.00 39.72 141 GLY A CA 1
ATOM 1069 C C . GLY A 1 141 ? 24.227 17.417 22.727 1.00 37.40 141 GLY A C 1
ATOM 1070 O O . GLY A 1 141 ? 25.283 16.782 22.663 1.00 38.11 141 GLY A O 1
ATOM 1071 N N . GLY A 1 142 ? 24.056 18.602 22.148 1.00 36.60 142 GLY A N 1
ATOM 1072 C CA . GLY A 1 142 ? 25.099 19.248 21.371 1.00 37.17 142 GLY A CA 1
ATOM 1073 C C . GLY A 1 142 ? 26.450 19.335 22.053 1.00 33.44 142 GLY A C 1
ATOM 1074 O O . GLY A 1 142 ? 27.478 19.106 21.416 1.00 33.18 142 GLY A O 1
ATOM 1075 N N . ILE A 1 143 ? 26.455 19.668 23.343 1.00 29.46 143 ILE A N 1
ATOM 1076 C CA . ILE A 1 143 ? 27.689 19.750 24.117 1.00 34.72 143 ILE A CA 1
ATOM 1077 C C . ILE A 1 143 ? 28.452 18.433 24.074 1.00 32.30 143 ILE A C 1
ATOM 1078 O O . ILE A 1 143 ? 29.651 18.399 23.807 1.00 28.88 143 ILE A O 1
ATOM 1083 N N . ASN A 1 144 ? 27.740 17.339 24.313 1.00 34.81 144 ASN A N 1
ATOM 1084 C CA . ASN A 1 144 ? 28.390 16.040 24.345 1.00 35.39 144 ASN A CA 1
ATOM 1085 C C . ASN A 1 144 ? 28.855 15.542 22.978 1.00 35.57 144 ASN A C 1
ATOM 1086 O O . ASN A 1 144 ? 29.873 14.848 22.890 1.00 35.45 144 ASN A O 1
ATOM 1091 N N . ARG A 1 145 ? 28.127 15.902 21.923 1.00 35.17 145 ARG A N 1
ATOM 1092 C CA . ARG A 1 145 ? 28.553 15.566 20.567 1.00 32.14 145 ARG A CA 1
ATOM 1093 C C . ARG A 1 145 ? 29.853 16.282 20.254 1.00 31.35 145 ARG A C 1
ATOM 1094 O O . ARG A 1 145 ? 30.817 15.658 19.808 1.00 29.80 145 ARG A O 1
ATOM 1102 N N . LYS A 1 146 ? 29.872 17.596 20.491 1.00 32.29 146 LYS A N 1
ATOM 1103 C CA . LYS A 1 146 ? 31.064 18.416 20.264 1.00 31.19 146 LYS A CA 1
ATOM 1104 C C . LYS A 1 146 ? 32.265 17.837 20.995 1.00 29.89 146 LYS A C 1
ATOM 1105 O O . LYS A 1 146 ? 33.347 17.705 20.429 1.00 28.01 146 LYS A O 1
ATOM 1111 N N . ARG A 1 147 ? 32.067 17.510 22.266 1.00 27.33 147 ARG A N 1
ATOM 1112 C CA . ARG A 1 147 ? 33.152 16.993 23.083 1.00 32.06 147 ARG A CA 1
ATOM 1113 C C . ARG A 1 147 ? 33.717 15.711 22.492 1.00 30.83 147 ARG A C 1
ATOM 1114 O O . ARG A 1 147 ? 34.932 15.544 22.406 1.00 31.92 147 ARG A O 1
ATOM 1122 N N . ALA A 1 148 ? 32.825 14.818 22.074 1.00 31.27 148 ALA A N 1
ATOM 1123 C CA . ALA A 1 148 ? 33.223 13.559 21.444 1.00 30.91 148 ALA A CA 1
ATOM 1124 C C . ALA A 1 148 ? 34.142 13.795 20.246 1.00 30.59 148 ALA A C 1
ATOM 1125 O O . ALA A 1 148 ? 35.221 13.216 20.168 1.00 31.25 148 ALA A O 1
ATOM 1127 N N . LEU A 1 149 ? 33.707 14.660 19.333 1.00 28.24 149 LEU A N 1
ATOM 1128 C CA . LEU A 1 149 ? 34.492 15.020 18.146 1.00 26.41 149 LEU A CA 1
ATOM 1129 C C . LEU A 1 149 ? 35.854 15.627 18.498 1.00 28.83 149 LEU A C 1
ATOM 1130 O O . LEU A 1 149 ? 36.876 15.274 17.906 1.00 25.47 149 LEU A O 1
ATOM 1135 N N . LEU A 1 150 ? 35.859 16.556 19.449 1.00 25.31 150 LEU A N 1
ATOM 1136 C CA . LEU A 1 150 ? 37.095 17.171 19.919 1.00 27.04 150 LEU A CA 1
ATOM 1137 C C . LEU A 1 150 ? 38.058 16.156 20.547 1.00 28.01 150 LEU A C 1
ATOM 1138 O O . LEU A 1 150 ? 39.280 16.212 20.325 1.00 32.28 150 LEU A O 1
ATOM 1143 N N . GLU A 1 151 ? 37.519 15.220 21.321 1.00 29.62 151 GLU A N 1
ATOM 1144 C CA . GLU A 1 151 ? 38.354 14.183 21.931 1.00 34.09 151 GLU A CA 1
ATOM 1145 C C . GLU A 1 151 ? 38.916 13.238 20.863 1.00 33.15 151 GLU A C 1
ATOM 1146 O O . GLU A 1 151 ? 40.075 12.821 20.931 1.00 34.64 151 GLU A O 1
ATOM 1152 N N . LEU A 1 152 ? 38.098 12.908 19.873 1.00 30.86 152 LEU A N 1
ATOM 1153 C CA . LEU A 1 152 ? 38.559 12.061 18.778 1.00 29.21 152 LEU A CA 1
ATOM 1154 C C . LEU A 1 152 ? 39.739 12.698 18.037 1.00 34.22 152 LEU A C 1
ATOM 1155 O O . LEU A 1 152 ? 40.767 12.061 17.807 1.00 30.57 152 LEU A O 1
ATOM 1160 N N . GLU A 1 153 ? 39.584 13.960 17.655 1.00 28.61 153 GLU A N 1
ATOM 1161 C CA . GLU A 1 153 ? 40.615 14.646 16.895 1.00 30.14 153 GLU A CA 1
ATOM 1162 C C . GLU A 1 153 ? 41.892 14.845 17.711 1.00 30.55 153 GLU A C 1
ATOM 1163 O O . GLU A 1 153 ? 42.985 14.886 17.157 1.00 34.88 153 GLU A O 1
ATOM 1169 N N . LYS A 1 154 ? 41.759 14.954 19.029 1.00 31.91 154 LYS A N 1
ATOM 1170 C CA . LYS A 1 154 ? 42.942 15.165 19.863 1.00 34.44 154 LYS A CA 1
ATOM 1171 C C . LYS A 1 154 ? 43.741 13.872 20.042 1.00 35.95 154 LYS A C 1
ATOM 1172 O O . LYS A 1 154 ? 44.946 13.907 20.277 1.00 40.42 154 LYS A O 1
ATOM 1178 N N . SER A 1 155 ? 43.066 12.735 19.912 1.00 37.97 155 SER A N 1
ATOM 1179 C CA . SER A 1 155 ? 43.678 11.427 20.157 1.00 37.25 155 SER A CA 1
ATOM 1180 C C . SER A 1 155 ? 44.496 10.910 18.980 1.00 36.30 155 SER A C 1
ATOM 1181 O O . SER A 1 155 ? 45.068 9.832 19.050 1.00 39.07 155 SER A O 1
ATOM 1184 N N . ARG A 1 156 ? 44.516 11.674 17.899 1.00 38.48 156 ARG A N 1
ATOM 1185 C CA . ARG A 1 156 ? 45.223 11.337 16.663 1.00 38.92 156 ARG A CA 1
ATOM 1186 C C . ARG A 1 156 ? 46.672 10.915 16.892 1.00 42.07 156 ARG A C 1
ATOM 1187 O O . ARG A 1 156 ? 47.480 11.685 17.398 1.00 40.44 156 ARG A O 1
ATOM 1195 N N . ALA A 1 157 ? 46.993 9.688 16.502 1.00 46.04 157 ALA A N 1
ATOM 1196 C CA . ALA A 1 157 ? 48.357 9.186 16.589 1.00 44.88 157 ALA A CA 1
ATOM 1197 C C . ALA A 1 157 ? 49.221 9.789 15.491 1.00 45.70 157 ALA A C 1
ATOM 1198 O O . ALA A 1 157 ? 48.720 10.144 14.422 1.00 47.45 157 ALA A O 1
ATOM 1200 N N . PRO A 1 158 ? 50.527 9.915 15.754 1.00 50.64 158 PRO A N 1
ATOM 1201 C CA . PRO A 1 158 ? 51.498 10.345 14.741 1.00 48.81 158 PRO A CA 1
ATOM 1202 C C . PRO A 1 158 ? 51.254 9.679 13.383 1.00 52.25 158 PRO A C 1
ATOM 1203 O O . PRO A 1 158 ? 50.829 8.517 13.309 1.00 49.13 158 PRO A O 1
ATOM 1207 N N . ALA A 1 159 ? 51.508 10.438 12.321 1.00 51.95 159 ALA A N 1
ATOM 1208 C CA . ALA A 1 159 ? 51.142 10.033 10.967 1.00 54.77 159 ALA A CA 1
ATOM 1209 C C . ALA A 1 159 ? 52.060 8.954 10.403 1.00 52.66 159 ALA A C 1
ATOM 1210 O O . ALA A 1 159 ? 51.697 8.247 9.467 1.00 57.36 159 ALA A O 1
ATOM 1212 N N . ASP A 1 160 ? 53.247 8.823 10.979 1.00 47.83 160 ASP A N 1
ATOM 1213 C CA . ASP A 1 160 ? 54.249 7.947 10.412 1.00 42.24 160 ASP A CA 1
ATOM 1214 C C . ASP A 1 160 ? 55.216 7.538 11.512 1.00 41.70 160 ASP A C 1
ATOM 1215 O O . ASP A 1 160 ? 56.133 8.290 11.856 1.00 43.05 160 ASP A O 1
ATOM 1220 N N . LEU A 1 161 ? 55.007 6.346 12.067 1.00 40.77 161 LEU A N 1
ATOM 1221 C CA . LEU A 1 161 ? 55.878 5.847 13.125 1.00 33.86 161 LEU A CA 1
ATOM 1222 C C . LEU A 1 161 ? 57.316 5.688 12.629 1.00 32.89 161 LEU A C 1
ATOM 1223 O O . LEU A 1 161 ? 58.242 5.649 13.436 1.00 29.39 161 LEU A O 1
ATOM 1228 N N . THR A 1 162 ? 57.521 5.620 11.307 1.00 31.72 162 THR A N 1
ATOM 1229 C CA . THR A 1 162 ? 58.878 5.417 10.793 1.00 32.68 162 THR A CA 1
ATOM 1230 C C . THR A 1 162 ? 59.742 6.621 11.104 1.00 32.87 162 THR A C 1
ATOM 1231 O O . THR A 1 162 ? 60.970 6.527 11.095 1.00 32.67 162 THR A O 1
ATOM 1235 N N . LEU A 1 163 ? 59.103 7.752 11.391 1.00 29.38 163 LEU A N 1
ATOM 1236 C CA . LEU A 1 163 ? 59.873 8.958 11.666 1.00 32.84 163 LEU A CA 1
ATOM 1237 C C . LEU A 1 163 ? 60.579 8.895 13.029 1.00 27.64 163 LEU A C 1
ATOM 1238 O O . LEU A 1 163 ? 61.439 9.724 13.320 1.00 25.36 163 LEU A O 1
ATOM 1243 N N . PHE A 1 164 ? 60.216 7.909 13.851 1.00 25.73 164 PHE A N 1
ATOM 1244 C CA . PHE A 1 164 ? 60.892 7.695 15.121 1.00 25.92 164 PHE A CA 1
ATOM 1245 C C . PHE A 1 164 ? 62.015 6.675 14.941 1.00 27.03 164 PHE A C 1
ATOM 1246 O O . PHE A 1 164 ? 62.917 6.611 15.779 1.00 21.89 164 PHE A O 1
ATOM 1254 N N . ASP A 1 165 ? 61.917 5.904 13.848 1.00 30.27 165 ASP A N 1
ATOM 1255 C CA . ASP A 1 165 ? 62.800 4.773 13.433 1.00 34.41 165 ASP A CA 1
ATOM 1256 C C . ASP A 1 165 ? 62.235 3.358 13.503 1.00 35.21 165 ASP A C 1
ATOM 1257 O O . ASP A 1 165 ? 61.027 3.135 13.523 1.00 33.29 165 ASP A O 1
#

Radius of gyration: 16.27 Å; Cα contacts (8 Å, |Δi|>4): 233; chains: 1; bounding box: 54×38×35 Å

CATH classification: 3.30.160.70 (+1 more: 1.10.10.10)

Sequence (165 aa):
MVHYRTIDSPIGPLTLAGHGSVLTNLRMLEQTYEPSRTHWTPDPGAFSGAVDQLNAYFAGELTEFDVELDLRGTDFQQRVWKALLTIPYGETRSYGEIADQIGAPGAARAVGLANGHNPIAIIVPCHRVIGASGKLTGYGGGINRKRALLELEKSRAPADLTLFD